Protein AF-A0A7S1SV74-F1 (afdb_monomer_lite)

Radius of gyration: 18.37 Å; chains: 1; bounding box: 41×37×61 Å

Organism: NCBI:txid63592

Secondary structure (DSSP, 8-state):
------PPPP------GGGGGG-B----TT-TT--S--EE-PPPTT-EEE-TTSPP-TT-GGGSS-EEEEHHHHHTS--SS-GGG--S--SEEEE--HHHHHHTT--SPP--EEEPPPPP-TTPPPP----

pLDDT: mean 83.43, std 13.73, range [40.78, 98.0]

Sequence (131 aa):
SGDFEERPTVLLEEDFESLAGSLSLVNANYAHSISGELVTGTPPTGWAVDNTNSGSSNDCASFDGWNFWSLSGWAALPASGGRTGFSDGSGVVALVDAEYYDNCGSTELMHTILVSPAINLAGIQEANSVQ

Foldseek 3Di:
DDPPPDDDDDQDDDQQLVCLVVFADFQAPQLVPADDRWKDPDGPPQKDKDLPQQFAQNRGNRQSEKIKTQLVRVLPGDDPDDSVVDDPHHGIDTDHDVRRSVVSPGPGDGDMDIGHHDGDCPPPDDDPPDD

Structure (mmCIF, N/CA/C/O backbone):
data_AF-A0A7S1SV74-F1
#
_entry.id   AF-A0A7S1SV74-F1
#
loop_
_atom_site.group_PDB
_atom_site.id
_atom_site.type_symbol
_atom_site.label_atom_id
_atom_site.label_alt_id
_atom_site.label_comp_id
_atom_site.label_asym_id
_atom_site.label_entity_id
_atom_site.label_seq_id
_atom_site.pdbx_PDB_ins_code
_atom_site.Cartn_x
_atom_site.Cartn_y
_atom_site.Cartn_z
_atom_site.occupancy
_atom_site.B_iso_or_equiv
_atom_site.auth_seq_id
_atom_site.auth_comp_id
_atom_site.auth_asym_id
_atom_site.auth_atom_id
_atom_site.pdbx_PDB_model_num
ATOM 1 N N . SER A 1 1 ? -7.002 22.163 41.731 1.00 46.81 1 SER A N 1
ATOM 2 C CA . SER A 1 1 ? -7.767 21.866 40.508 1.00 46.81 1 SER A CA 1
ATOM 3 C C . SER A 1 1 ? -6.812 21.165 39.570 1.00 46.81 1 SER A C 1
ATOM 5 O O . SER A 1 1 ? -5.872 21.797 39.117 1.00 46.81 1 SER A O 1
ATOM 7 N N . GLY A 1 2 ? -6.932 19.844 39.442 1.00 47.41 2 GLY A N 1
ATOM 8 C CA . GLY A 1 2 ? -6.103 19.087 38.506 1.00 47.41 2 GLY A CA 1
ATOM 9 C C . GLY A 1 2 ? -6.752 19.151 37.134 1.00 47.41 2 GLY A C 1
ATOM 10 O O . GLY A 1 2 ? -7.924 18.791 37.024 1.00 47.41 2 GLY A O 1
ATOM 11 N N . ASP A 1 3 ? -6.018 19.641 36.140 1.00 53.84 3 ASP A N 1
ATOM 12 C CA . ASP A 1 3 ? -6.360 19.423 34.740 1.00 53.84 3 ASP A CA 1
ATOM 13 C C . ASP A 1 3 ? -6.307 17.915 34.493 1.00 53.84 3 ASP A C 1
ATOM 15 O O . ASP A 1 3 ? -5.259 17.281 34.629 1.00 53.84 3 ASP A O 1
ATOM 19 N N . PHE A 1 4 ? -7.461 17.318 34.205 1.00 57.19 4 PHE A N 1
ATOM 20 C CA . PHE A 1 4 ? -7.497 16.000 33.595 1.00 57.19 4 PHE A CA 1
ATOM 21 C C . PHE A 1 4 ? -7.176 16.214 32.123 1.00 57.19 4 PHE A C 1
ATOM 23 O O . PHE A 1 4 ? -8.027 16.646 31.353 1.00 57.19 4 PHE A O 1
ATOM 30 N N . GLU A 1 5 ? -5.926 15.968 31.752 1.00 61.22 5 GLU A N 1
ATOM 31 C CA . GLU A 1 5 ? -5.547 15.881 30.351 1.00 61.22 5 GLU A CA 1
ATOM 32 C C . GLU A 1 5 ? -6.224 14.633 29.770 1.00 61.22 5 GLU A C 1
ATOM 34 O O . GLU A 1 5 ? -5.879 13.496 30.109 1.00 61.22 5 GLU A O 1
ATOM 39 N N . GLU A 1 6 ? -7.267 14.843 28.969 1.00 66.88 6 GLU A N 1
ATOM 40 C CA . GLU A 1 6 ? -7.907 13.777 28.204 1.00 66.88 6 GLU A CA 1
ATOM 41 C C . GLU A 1 6 ? -6.861 13.186 27.256 1.00 66.88 6 GLU A C 1
ATOM 43 O O . GLU A 1 6 ? -6.378 13.849 26.337 1.00 66.88 6 GLU A O 1
ATOM 48 N N . ARG A 1 7 ? -6.458 11.934 27.498 1.00 70.56 7 ARG A N 1
ATOM 49 C CA . ARG A 1 7 ? -5.543 11.242 26.590 1.00 70.56 7 ARG A CA 1
ATOM 50 C C . ARG A 1 7 ? -6.327 10.788 25.358 1.00 70.56 7 ARG A C 1
ATOM 52 O O . ARG A 1 7 ? -7.412 10.225 25.523 1.00 70.56 7 ARG A O 1
ATOM 59 N N . PRO A 1 8 ? -5.786 10.969 24.142 1.00 78.19 8 PRO A N 1
ATOM 60 C CA . PRO A 1 8 ? -6.436 10.482 22.935 1.00 78.19 8 PRO A CA 1
ATOM 61 C C . PRO A 1 8 ? -6.642 8.967 23.021 1.00 78.19 8 PRO A C 1
ATOM 63 O O . PRO A 1 8 ? -5.749 8.224 23.436 1.00 78.19 8 PRO A O 1
ATOM 66 N N . THR A 1 9 ? -7.832 8.513 22.630 1.00 83.94 9 THR A N 1
ATOM 67 C CA . THR A 1 9 ? -8.117 7.083 22.482 1.00 83.94 9 THR A CA 1
ATOM 68 C C . THR A 1 9 ? -7.593 6.630 21.123 1.00 83.94 9 THR A C 1
ATOM 70 O O . THR A 1 9 ? -8.058 7.113 20.093 1.00 83.94 9 THR A O 1
ATOM 73 N N . VAL A 1 10 ? -6.625 5.712 21.113 1.00 87.94 10 VAL A N 1
ATOM 74 C CA . VAL A 1 10 ? -6.125 5.090 19.878 1.00 87.94 10 VAL A CA 1
ATOM 75 C C . VAL A 1 10 ? -7.108 4.003 19.454 1.00 87.94 10 VAL A C 1
ATOM 77 O O . VAL A 1 10 ? -7.355 3.060 20.203 1.00 87.94 10 VAL A O 1
ATOM 80 N N . LEU A 1 11 ? -7.695 4.161 18.268 1.00 89.44 11 LEU A N 1
ATOM 81 C CA . LEU A 1 11 ? -8.692 3.232 17.719 1.00 89.44 11 LEU A CA 1
ATOM 82 C C . LEU A 1 11 ? -8.105 2.262 16.685 1.00 89.44 11 LEU A C 1
ATOM 84 O O . LEU A 1 11 ? -8.709 1.228 16.407 1.00 89.44 11 LEU A O 1
ATOM 88 N N . LEU A 1 12 ? -6.941 2.595 16.127 1.00 91.75 12 LEU A N 1
ATOM 89 C CA . LEU A 1 12 ? -6.174 1.769 15.204 1.00 91.75 12 LEU A CA 1
ATOM 90 C C . LEU A 1 12 ? -4.696 2.161 15.297 1.00 91.75 12 LEU A C 1
ATOM 92 O O . LEU A 1 12 ? -4.373 3.348 15.309 1.00 91.75 12 LEU A O 1
ATOM 96 N N . GLU A 1 13 ? -3.829 1.158 15.327 1.00 92.75 13 GLU A N 1
ATOM 97 C CA . GLU A 1 13 ? -2.380 1.277 15.181 1.00 92.75 13 GLU A CA 1
ATOM 98 C C . GLU A 1 13 ? -1.905 0.080 14.352 1.00 92.75 13 GLU A C 1
ATOM 100 O O . GLU A 1 13 ? -2.424 -1.026 14.511 1.00 92.75 13 GLU A O 1
ATOM 105 N N . GLU A 1 14 ? -0.972 0.318 13.439 1.00 94.56 14 GLU A N 1
ATOM 106 C CA . GLU A 1 14 ? -0.381 -0.701 12.575 1.00 94.56 14 GLU A CA 1
ATOM 107 C C . GLU A 1 14 ? 1.031 -0.249 12.201 1.00 94.56 14 GLU A C 1
ATOM 109 O O . GLU A 1 14 ? 1.211 0.861 11.697 1.00 94.56 14 GLU A O 1
ATOM 114 N N . ASP A 1 15 ? 2.012 -1.109 12.464 1.00 95.38 15 ASP A N 1
ATOM 115 C CA . ASP A 1 15 ? 3.428 -0.883 12.167 1.00 95.38 15 ASP A CA 1
ATOM 116 C C . ASP A 1 15 ? 3.938 -1.765 11.015 1.00 95.38 15 ASP A C 1
ATOM 118 O O . ASP A 1 15 ? 5.062 -1.584 10.565 1.00 95.38 15 ASP A O 1
ATOM 122 N N . PHE A 1 16 ? 3.115 -2.697 10.517 1.00 97.62 16 PHE A N 1
ATOM 123 C CA . PHE A 1 16 ? 3.408 -3.657 9.451 1.00 97.62 16 PHE A CA 1
ATOM 124 C C . PHE A 1 16 ? 4.581 -4.612 9.720 1.00 97.62 16 PHE A C 1
ATOM 126 O O . PHE A 1 16 ? 4.886 -5.455 8.871 1.00 97.62 16 PHE A O 1
ATOM 133 N N . GLU A 1 17 ? 5.196 -4.589 10.904 1.00 97.56 17 GLU A N 1
ATOM 134 C CA . GLU A 1 17 ? 6.376 -5.406 11.225 1.00 97.56 17 GLU A CA 1
ATOM 135 C C . GLU A 1 17 ? 6.056 -6.905 11.224 1.00 97.56 17 GLU A C 1
ATOM 137 O O . GLU A 1 17 ? 6.913 -7.748 10.943 1.00 97.56 17 GLU A O 1
ATOM 142 N N . SER A 1 18 ? 4.785 -7.256 11.450 1.00 96.88 18 SER A N 1
ATOM 143 C CA . SER A 1 18 ? 4.288 -8.631 11.320 1.00 96.88 18 SER A CA 1
ATOM 144 C C . SER A 1 18 ? 4.508 -9.237 9.924 1.00 96.88 18 SER A C 1
ATOM 146 O O . SER A 1 18 ? 4.542 -10.463 9.786 1.00 96.88 18 SER A O 1
ATOM 148 N N . LEU A 1 19 ? 4.714 -8.405 8.898 1.00 97.88 19 LEU A N 1
ATOM 149 C CA . LEU A 1 19 ? 4.954 -8.824 7.519 1.00 97.88 19 LEU A CA 1
ATOM 150 C C . LEU A 1 19 ? 6.425 -9.099 7.200 1.00 97.88 19 LEU A C 1
ATOM 152 O O . LEU A 1 19 ? 6.697 -9.638 6.126 1.00 97.88 19 LEU A O 1
ATOM 156 N N . ALA A 1 20 ? 7.372 -8.783 8.091 1.00 96.38 20 ALA A N 1
ATOM 157 C CA . ALA A 1 20 ? 8.807 -8.913 7.816 1.00 96.38 20 ALA A CA 1
ATOM 158 C C . ALA A 1 20 ? 9.207 -10.330 7.360 1.00 96.38 20 ALA A C 1
ATOM 160 O O . ALA A 1 20 ? 10.040 -10.486 6.473 1.00 96.38 20 ALA A O 1
ATOM 161 N N . GLY A 1 21 ? 8.565 -11.367 7.912 1.00 95.44 21 GLY A N 1
ATOM 162 C CA . GLY A 1 21 ? 8.786 -12.769 7.526 1.00 95.44 21 GLY A CA 1
ATOM 163 C C . GLY A 1 21 ? 8.086 -13.216 6.235 1.00 95.44 21 GLY A C 1
ATOM 164 O O . GLY A 1 21 ? 8.186 -14.385 5.874 1.00 95.44 21 GLY A O 1
ATOM 165 N N . SER A 1 22 ? 7.346 -12.325 5.574 1.00 95.38 22 SER A N 1
ATOM 166 C CA . SER A 1 22 ? 6.609 -12.584 4.327 1.00 95.38 22 SER A CA 1
ATOM 167 C C . SER A 1 22 ? 7.132 -11.785 3.133 1.00 95.38 22 SER A C 1
ATOM 169 O O . SER A 1 22 ? 6.571 -11.883 2.040 1.00 95.38 22 SER A O 1
ATOM 171 N N . LEU A 1 23 ? 8.179 -10.980 3.340 1.00 95.12 23 LEU A N 1
ATOM 172 C CA . LEU A 1 23 ? 8.836 -10.257 2.262 1.00 95.12 23 LEU A CA 1
ATOM 173 C C . LEU A 1 23 ? 9.422 -11.245 1.248 1.00 95.12 23 LEU A C 1
ATOM 175 O O . LEU A 1 23 ? 9.785 -12.373 1.565 1.00 95.12 23 LEU A O 1
ATOM 179 N N . SER A 1 24 ? 9.530 -10.794 0.006 1.00 91.56 24 SER A N 1
ATOM 180 C CA . SER A 1 24 ? 10.060 -11.557 -1.117 1.00 91.56 24 SER A CA 1
ATOM 181 C C . SER A 1 24 ? 10.914 -10.664 -2.014 1.00 91.56 24 SER A C 1
ATOM 183 O O . SER A 1 24 ? 10.969 -9.443 -1.832 1.00 91.56 24 SER A O 1
ATOM 185 N N . LEU A 1 25 ? 11.637 -11.264 -2.961 1.00 87.88 25 LEU A N 1
ATOM 186 C CA . LEU A 1 25 ? 12.423 -10.505 -3.933 1.00 87.88 25 LEU A CA 1
ATOM 187 C C . LEU A 1 25 ? 11.520 -9.564 -4.741 1.00 87.88 25 LEU A C 1
ATOM 189 O O . LEU A 1 25 ? 10.411 -9.928 -5.129 1.00 87.88 25 LEU A O 1
ATOM 193 N N . VAL A 1 26 ? 12.031 -8.371 -5.041 1.00 83.75 26 VAL A N 1
ATOM 194 C CA . VAL A 1 26 ? 11.335 -7.410 -5.903 1.00 83.75 26 VAL A CA 1
ATOM 195 C C . VAL A 1 26 ? 11.218 -7.978 -7.310 1.00 83.75 26 VAL A C 1
ATOM 197 O O . VAL A 1 26 ? 12.216 -8.378 -7.912 1.00 83.75 26 VAL A O 1
ATOM 200 N N . ASN A 1 27 ? 10.009 -7.953 -7.859 1.00 77.56 27 ASN A N 1
ATOM 201 C CA . ASN A 1 27 ? 9.791 -8.175 -9.276 1.00 77.56 27 ASN A CA 1
ATOM 202 C C . ASN A 1 27 ? 9.912 -6.827 -9.994 1.00 77.56 27 ASN A C 1
ATOM 204 O O . ASN A 1 27 ? 8.946 -6.067 -10.049 1.00 77.56 27 ASN A O 1
ATOM 208 N N . ALA A 1 28 ? 11.128 -6.512 -10.451 1.00 68.31 28 ALA A N 1
ATOM 209 C CA . ALA A 1 28 ? 11.409 -5.336 -11.265 1.00 68.31 28 ALA A CA 1
ATOM 210 C C . ALA A 1 28 ? 12.679 -5.503 -12.104 1.00 68.31 28 ALA A C 1
ATOM 212 O O . ALA A 1 28 ? 13.761 -5.771 -11.569 1.00 68.31 28 ALA A O 1
ATOM 213 N N . ASN A 1 29 ? 12.582 -5.236 -13.407 1.00 64.25 29 ASN A N 1
ATOM 214 C CA . ASN A 1 29 ? 13.719 -5.293 -14.335 1.00 64.25 29 ASN A CA 1
ATOM 215 C C . ASN A 1 29 ? 14.854 -4.295 -14.004 1.00 64.25 29 ASN A C 1
ATOM 217 O O . ASN A 1 29 ? 15.984 -4.484 -14.442 1.00 64.25 29 ASN A O 1
ATOM 221 N N . TYR A 1 30 ? 14.604 -3.265 -13.186 1.00 59.62 30 TYR A N 1
ATOM 222 C CA . TYR A 1 30 ? 15.623 -2.294 -12.750 1.00 59.62 30 TYR A CA 1
ATOM 223 C C . TYR A 1 30 ? 16.243 -2.594 -11.373 1.00 59.62 30 TYR A C 1
ATOM 225 O O . TYR A 1 30 ? 17.200 -1.931 -10.975 1.00 59.62 30 TYR A O 1
ATOM 233 N N . ALA A 1 31 ? 15.766 -3.615 -10.649 1.00 58.22 31 ALA A N 1
ATOM 234 C CA . ALA A 1 31 ? 16.263 -3.966 -9.312 1.00 58.22 31 ALA A CA 1
ATOM 235 C C . ALA A 1 31 ? 17.536 -4.842 -9.325 1.00 58.22 31 ALA A C 1
ATOM 237 O O . ALA A 1 31 ? 17.940 -5.362 -8.286 1.00 58.22 31 ALA A O 1
ATOM 238 N N . HIS A 1 32 ? 18.192 -5.002 -10.482 1.00 53.91 32 HIS A N 1
ATOM 239 C CA . HIS A 1 32 ? 19.269 -5.975 -10.735 1.00 53.91 32 HIS A CA 1
ATOM 240 C C . HIS A 1 32 ? 20.507 -5.894 -9.817 1.00 53.91 32 HIS A C 1
ATOM 242 O O . HIS A 1 32 ? 21.359 -6.778 -9.879 1.00 53.91 32 HIS A O 1
ATOM 248 N N . SER A 1 33 ? 20.622 -4.886 -8.952 1.00 56.97 33 SER A N 1
ATOM 249 C CA . SER A 1 33 ? 21.739 -4.725 -8.015 1.00 56.97 33 SER A CA 1
ATOM 250 C C . SER A 1 33 ? 21.363 -4.804 -6.531 1.00 56.97 33 SER A C 1
ATOM 252 O O . SER A 1 33 ? 22.238 -4.581 -5.696 1.00 56.97 33 SER A O 1
ATOM 254 N N . ILE A 1 34 ? 20.108 -5.104 -6.175 1.00 64.75 34 ILE A N 1
ATOM 255 C CA . ILE A 1 34 ? 19.670 -5.144 -4.769 1.00 64.75 34 ILE A CA 1
ATOM 256 C C . ILE A 1 34 ? 19.387 -6.578 -4.351 1.00 64.75 34 ILE A C 1
ATOM 258 O O . ILE A 1 34 ? 18.564 -7.276 -4.935 1.00 64.75 34 ILE A O 1
ATOM 262 N N . SER A 1 35 ? 20.105 -7.019 -3.324 1.00 65.00 35 SER A N 1
ATOM 263 C CA . SER A 1 35 ? 19.923 -8.321 -2.695 1.00 65.00 35 SER A CA 1
ATOM 264 C C . SER A 1 35 ? 18.954 -8.222 -1.521 1.00 65.00 35 SER A C 1
ATOM 266 O O . SER A 1 35 ? 19.064 -7.288 -0.728 1.00 65.00 35 SER A O 1
ATOM 268 N N . GLY A 1 36 ? 18.110 -9.236 -1.343 1.00 70.75 36 GLY A N 1
ATOM 269 C CA . GLY A 1 36 ? 17.250 -9.379 -0.168 1.00 70.75 36 GLY A CA 1
ATOM 270 C C . GLY A 1 36 ? 15.774 -9.482 -0.526 1.00 70.75 36 GLY A C 1
ATOM 271 O O . GLY A 1 36 ? 15.353 -9.116 -1.620 1.00 70.75 36 GLY A O 1
ATOM 272 N N . GLU A 1 37 ? 14.999 -10.013 0.409 1.00 79.88 37 GLU A N 1
ATOM 273 C CA . GLU A 1 37 ? 13.542 -10.003 0.359 1.00 79.88 37 GLU A CA 1
ATOM 274 C C . GLU A 1 37 ? 13.059 -8.622 0.811 1.00 79.88 37 GLU A C 1
ATOM 276 O O . GLU A 1 37 ? 13.316 -8.214 1.942 1.00 79.88 37 GLU A O 1
ATOM 281 N N . LEU A 1 38 ? 12.440 -7.860 -0.092 1.00 88.69 38 LEU A N 1
ATOM 282 C CA . LEU A 1 38 ? 12.166 -6.436 0.119 1.00 88.69 38 LEU A CA 1
ATOM 283 C C . LEU A 1 38 ? 10.683 -6.098 0.102 1.00 88.69 38 LEU A C 1
ATOM 285 O O . LEU A 1 38 ? 10.341 -5.031 0.594 1.00 88.69 38 LEU A O 1
ATOM 289 N N . VAL A 1 39 ? 9.824 -6.939 -0.479 1.00 94.19 39 VAL A N 1
ATOM 290 C CA . VAL A 1 39 ? 8.430 -6.564 -0.744 1.00 94.19 39 VAL A CA 1
ATOM 291 C C . VAL A 1 39 ? 7.463 -7.729 -0.587 1.00 94.19 39 VAL A C 1
ATOM 293 O O . VAL A 1 39 ? 7.771 -8.868 -0.939 1.00 94.19 39 VAL A O 1
ATOM 296 N N . THR A 1 40 ? 6.262 -7.439 -0.103 1.00 95.62 40 THR A N 1
ATOM 297 C CA . THR A 1 40 ? 5.111 -8.336 -0.183 1.00 95.62 40 THR A CA 1
ATOM 298 C C . THR A 1 40 ? 3.872 -7.569 -0.625 1.00 95.62 40 THR A C 1
ATOM 300 O O . THR A 1 40 ? 3.645 -6.436 -0.202 1.00 95.62 40 THR A O 1
ATOM 303 N N . GLY A 1 41 ? 3.056 -8.204 -1.465 1.00 94.62 41 GLY A N 1
ATOM 304 C CA . GLY A 1 41 ? 1.706 -7.732 -1.785 1.00 94.62 41 GLY A CA 1
ATOM 305 C C . GLY A 1 41 ? 0.642 -8.271 -0.828 1.00 94.62 41 GLY A C 1
ATOM 306 O O . GLY A 1 41 ? -0.535 -7.960 -0.983 1.00 94.62 41 GLY A O 1
ATOM 307 N N . THR A 1 42 ? 1.028 -9.106 0.145 1.00 96.38 42 THR A N 1
ATOM 308 C CA . THR A 1 42 ? 0.096 -9.665 1.131 1.00 96.38 42 THR A CA 1
ATOM 309 C C . THR A 1 42 ? -0.076 -8.676 2.284 1.00 96.38 42 THR A C 1
ATOM 311 O O . THR A 1 42 ? 0.907 -8.393 2.968 1.00 96.38 42 THR A O 1
ATOM 314 N N . PRO A 1 43 ? -1.291 -8.155 2.527 1.00 97.25 43 PRO A N 1
ATOM 315 C CA . PRO A 1 43 ? -1.532 -7.251 3.643 1.00 97.25 43 PRO A CA 1
ATOM 316 C C . PRO A 1 43 ? -1.595 -7.986 4.990 1.00 97.25 43 PRO A C 1
ATOM 318 O O . PRO A 1 43 ? -1.780 -9.210 5.017 1.00 97.25 43 PRO A O 1
ATOM 321 N N . PRO A 1 44 ? -1.483 -7.263 6.124 1.00 97.19 44 PRO A N 1
ATOM 322 C CA . PRO A 1 44 ? -1.695 -7.851 7.440 1.00 97.19 44 PRO A CA 1
ATOM 323 C C . PRO A 1 44 ? -3.115 -8.401 7.580 1.00 97.19 44 PRO A C 1
ATOM 325 O O . PRO 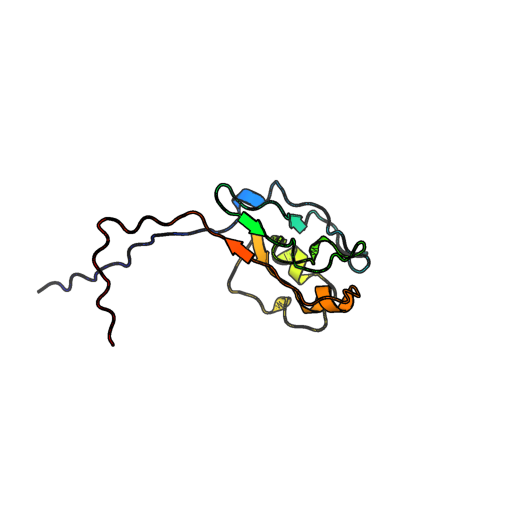A 1 44 ? -4.033 -8.065 6.827 1.00 97.19 44 PRO A O 1
ATOM 328 N N . THR A 1 45 ? -3.325 -9.245 8.587 1.00 95.50 45 THR A N 1
ATOM 329 C CA . THR A 1 45 ? -4.645 -9.843 8.823 1.00 95.50 45 THR A CA 1
ATOM 330 C C . THR A 1 45 ? -5.715 -8.762 9.011 1.00 95.50 45 THR A C 1
ATOM 332 O O . THR A 1 45 ? -5.570 -7.872 9.842 1.00 95.50 45 THR A O 1
ATOM 335 N N . GLY A 1 46 ? -6.814 -8.863 8.257 1.00 96.00 46 GLY A N 1
ATOM 336 C CA . GLY A 1 46 ? -7.946 -7.931 8.326 1.00 96.00 46 GLY A CA 1
ATOM 337 C C . GLY A 1 46 ? -7.810 -6.677 7.457 1.00 96.00 46 GLY A C 1
ATOM 338 O O . GLY A 1 46 ? -8.802 -5.972 7.282 1.00 96.00 46 GLY A O 1
ATOM 339 N N . TRP A 1 47 ? -6.631 -6.422 6.890 1.00 98.00 47 TRP A N 1
ATOM 340 C CA . TRP A 1 47 ? -6.421 -5.403 5.867 1.00 98.00 47 TRP A CA 1
ATOM 341 C C . TRP A 1 47 ? -6.688 -5.976 4.471 1.00 98.00 47 TRP A C 1
ATOM 343 O O . TRP A 1 47 ? -6.631 -7.189 4.253 1.00 98.00 47 TRP A O 1
ATOM 353 N N . ALA A 1 48 ? -6.953 -5.099 3.508 1.00 98.00 48 ALA A N 1
ATOM 354 C CA . ALA A 1 48 ? -7.094 -5.474 2.107 1.00 98.00 48 ALA A CA 1
ATOM 355 C C . ALA A 1 48 ? -6.369 -4.486 1.192 1.00 98.00 48 ALA A C 1
ATOM 357 O O . ALA A 1 48 ? -6.334 -3.286 1.459 1.00 98.00 48 ALA A O 1
ATOM 358 N N . VAL A 1 49 ? -5.827 -5.007 0.095 1.00 97.50 49 VAL A N 1
ATOM 359 C CA . VAL A 1 49 ? -5.257 -4.226 -1.004 1.00 97.50 49 VAL A CA 1
ATOM 360 C C . VAL A 1 49 ? -6.062 -4.528 -2.260 1.00 97.50 49 VAL A C 1
ATOM 362 O O . VAL A 1 49 ? -6.288 -5.694 -2.586 1.00 97.50 49 VAL A O 1
ATOM 365 N N . ASP A 1 50 ? -6.478 -3.481 -2.963 1.00 95.38 50 ASP A N 1
ATOM 366 C CA . ASP A 1 50 ? -7.060 -3.574 -4.297 1.00 95.38 50 ASP A CA 1
ATOM 367 C C . ASP A 1 50 ? -6.182 -2.810 -5.292 1.00 95.38 50 ASP A C 1
ATOM 369 O O . ASP A 1 50 ? -6.215 -1.582 -5.358 1.00 95.38 50 ASP A O 1
ATOM 373 N N . ASN A 1 51 ? -5.403 -3.571 -6.062 1.00 92.88 51 ASN A N 1
ATOM 374 C CA . ASN A 1 51 ? -4.582 -3.089 -7.175 1.00 92.88 51 ASN A CA 1
ATOM 375 C C . ASN A 1 51 ? -5.210 -3.429 -8.539 1.00 92.88 51 ASN A C 1
ATOM 377 O O . ASN A 1 51 ? -4.581 -3.225 -9.570 1.00 92.88 51 ASN A O 1
ATOM 381 N N . THR A 1 52 ? -6.430 -3.982 -8.580 1.00 89.62 52 THR A N 1
ATOM 382 C CA . THR A 1 52 ? -6.999 -4.597 -9.798 1.00 89.62 52 THR A CA 1
ATOM 383 C C . THR A 1 52 ? -7.285 -3.608 -10.925 1.00 89.62 52 THR A C 1
ATOM 385 O O . THR A 1 52 ? -7.414 -4.012 -12.079 1.00 89.62 52 THR A O 1
ATOM 388 N N . ASN A 1 53 ? -7.379 -2.324 -10.587 1.00 84.38 53 ASN A N 1
ATOM 389 C CA . ASN A 1 53 ? -7.614 -1.235 -11.527 1.00 84.38 53 ASN A CA 1
ATOM 390 C C . ASN A 1 53 ? -6.329 -0.477 -11.894 1.00 84.38 53 ASN A C 1
ATOM 392 O O . ASN A 1 53 ? -6.382 0.408 -12.745 1.00 84.38 53 ASN A O 1
ATOM 396 N N . SER A 1 54 ? -5.187 -0.804 -11.282 1.00 82.50 54 SER A N 1
ATOM 397 C CA . SER A 1 54 ? -3.890 -0.400 -11.816 1.00 82.50 54 SER A CA 1
ATOM 398 C C . SER A 1 54 ? -3.603 -1.250 -13.052 1.00 82.50 54 SER A C 1
ATOM 400 O O . SER A 1 54 ? -3.765 -2.472 -13.023 1.00 82.50 54 SER A O 1
ATOM 402 N N . GLY A 1 55 ? -3.159 -0.631 -14.149 1.00 76.44 55 GLY A N 1
ATOM 403 C CA . GLY A 1 55 ? -2.580 -1.396 -15.257 1.00 76.44 55 GLY A CA 1
ATOM 404 C C . GLY A 1 55 ? -1.429 -2.259 -14.742 1.00 76.44 55 GLY A C 1
ATOM 405 O O . GLY A 1 55 ? -0.670 -1.794 -13.893 1.00 76.44 55 GLY A O 1
ATOM 406 N N . SER A 1 56 ? -1.321 -3.501 -15.221 1.00 72.50 56 SER A N 1
ATOM 407 C CA . SER A 1 56 ? -0.252 -4.397 -14.780 1.00 72.50 56 SER A CA 1
ATOM 408 C C . SER A 1 56 ? 1.001 -4.217 -15.620 1.00 72.50 56 SER A C 1
ATOM 410 O O . SER A 1 56 ? 0.954 -4.285 -16.853 1.00 72.50 56 SER A O 1
ATOM 412 N N . SER A 1 57 ? 2.132 -4.056 -14.946 1.00 67.44 57 SER A N 1
ATOM 413 C CA . SER A 1 57 ? 3.443 -4.136 -15.566 1.00 67.44 57 SER A CA 1
ATOM 414 C C . SER A 1 57 ? 4.021 -5.537 -15.328 1.00 67.44 57 SER A C 1
ATOM 416 O O . SER A 1 57 ? 4.464 -5.879 -14.236 1.00 67.44 57 SER A O 1
ATOM 418 N N . ASN A 1 58 ? 4.042 -6.384 -16.368 1.00 65.56 58 ASN A N 1
ATOM 419 C CA . ASN A 1 58 ? 4.610 -7.746 -16.267 1.00 65.56 58 ASN A CA 1
ATOM 420 C C . ASN A 1 58 ? 6.060 -7.752 -15.741 1.00 65.56 58 ASN A C 1
ATOM 422 O O . ASN A 1 58 ? 6.506 -8.733 -15.151 1.00 65.56 58 ASN A O 1
ATOM 426 N N . ASP A 1 59 ? 6.769 -6.651 -15.977 1.00 68.25 59 ASP A N 1
ATOM 427 C CA . ASP A 1 59 ? 8.187 -6.452 -15.705 1.00 68.25 59 ASP A CA 1
ATOM 428 C C . ASP A 1 59 ? 8.477 -5.710 -14.387 1.00 68.25 59 ASP A C 1
ATOM 430 O O . ASP A 1 59 ? 9.646 -5.557 -14.022 1.00 68.25 59 ASP A O 1
ATOM 434 N N . CYS A 1 60 ? 7.437 -5.223 -13.696 1.00 79.81 60 CYS A N 1
ATOM 435 C CA . CYS A 1 60 ? 7.539 -4.425 -12.472 1.00 79.81 60 CYS A CA 1
ATOM 436 C C . CYS A 1 60 ? 6.345 -4.625 -11.523 1.00 79.81 60 CYS A C 1
ATOM 438 O O . CYS A 1 60 ? 5.948 -3.697 -10.820 1.00 79.81 60 CYS A O 1
ATOM 440 N N . ALA A 1 61 ? 5.782 -5.833 -11.462 1.00 84.25 61 ALA A N 1
ATOM 441 C CA . ALA A 1 61 ? 4.536 -6.103 -10.738 1.00 84.25 61 ALA A CA 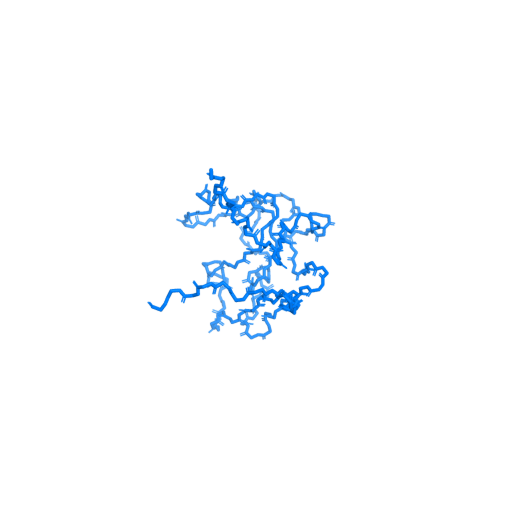1
ATOM 442 C C . ALA A 1 61 ? 4.554 -5.679 -9.250 1.00 84.25 61 ALA A C 1
ATOM 444 O O . ALA A 1 61 ? 3.507 -5.398 -8.669 1.00 84.25 61 ALA A O 1
ATOM 445 N N . SER A 1 62 ? 5.733 -5.582 -8.620 1.00 88.50 62 SER A N 1
ATOM 446 C CA . SER A 1 62 ? 5.882 -5.045 -7.256 1.00 88.50 62 SER A CA 1
ATOM 447 C C . SER A 1 62 ? 5.510 -3.559 -7.121 1.00 88.50 62 SER A C 1
ATOM 449 O O . SER A 1 62 ? 5.367 -3.078 -6.002 1.00 88.50 62 SER A O 1
ATOM 451 N N . PHE A 1 63 ? 5.348 -2.834 -8.228 1.00 89.19 63 PHE A N 1
ATOM 452 C CA . PHE A 1 63 ? 5.011 -1.410 -8.281 1.00 89.19 63 PHE A CA 1
ATOM 453 C C . PHE A 1 63 ? 3.586 -1.132 -8.779 1.00 89.19 63 PHE A C 1
ATOM 455 O O . PHE A 1 63 ? 3.201 0.030 -8.859 1.00 89.19 63 PHE A O 1
ATOM 462 N N . ASP A 1 64 ? 2.769 -2.159 -9.042 1.00 89.38 64 ASP A N 1
ATOM 463 C CA . ASP A 1 64 ? 1.395 -2.018 -9.563 1.00 89.38 64 ASP A CA 1
ATOM 464 C C . ASP A 1 64 ? 0.376 -1.488 -8.510 1.00 89.38 64 ASP A C 1
ATOM 466 O O . ASP A 1 64 ? -0.835 -1.687 -8.627 1.00 89.38 64 ASP A O 1
ATOM 470 N N . GLY A 1 65 ? 0.833 -0.796 -7.460 1.00 92.81 65 GLY A N 1
ATOM 471 C CA . GLY A 1 65 ? 0.001 -0.197 -6.413 1.00 92.81 65 GLY A CA 1
ATOM 472 C C . GLY A 1 65 ? 0.546 -0.418 -5.001 1.00 92.81 65 GLY A C 1
ATOM 473 O O . GLY A 1 65 ? 1.758 -0.538 -4.806 1.00 92.81 65 GLY A O 1
ATOM 474 N N . TRP A 1 66 ? -0.353 -0.458 -4.009 1.00 96.50 66 TRP A N 1
ATOM 475 C CA . TRP A 1 66 ? 0.006 -0.669 -2.605 1.00 96.50 66 TRP A CA 1
ATOM 476 C C . TRP A 1 66 ? 0.725 -2.002 -2.419 1.00 96.50 66 TRP A C 1
ATOM 478 O O . TRP A 1 66 ? 0.224 -3.057 -2.811 1.00 96.50 66 TRP A O 1
ATOM 488 N N . ASN A 1 67 ? 1.888 -1.930 -1.781 1.00 95.75 67 ASN A N 1
ATOM 489 C CA . ASN A 1 67 ? 2.676 -3.065 -1.318 1.00 95.75 67 ASN A CA 1
ATOM 490 C C . ASN A 1 67 ? 3.348 -2.708 0.016 1.00 95.75 67 ASN A C 1
ATOM 492 O O . ASN A 1 67 ? 3.413 -1.539 0.403 1.00 95.75 67 ASN A O 1
ATOM 496 N N . PHE A 1 68 ? 3.877 -3.714 0.704 1.00 97.19 68 PHE A N 1
ATOM 497 C CA . PHE A 1 68 ? 4.578 -3.557 1.976 1.00 97.19 68 PHE A CA 1
ATOM 498 C C . PHE A 1 68 ? 6.055 -3.834 1.768 1.00 97.19 68 PHE A C 1
ATOM 500 O O . PHE A 1 68 ? 6.432 -4.907 1.294 1.00 97.19 68 PHE A O 1
ATOM 507 N N . TRP A 1 69 ? 6.882 -2.852 2.096 1.00 95.12 69 TRP A N 1
ATOM 508 C CA . TRP A 1 69 ? 8.289 -2.829 1.741 1.00 95.12 69 TRP A CA 1
ATOM 509 C C . TRP A 1 69 ? 9.171 -2.772 2.972 1.00 95.12 69 TRP A C 1
ATOM 511 O O . TRP A 1 69 ? 8.898 -2.015 3.897 1.00 95.12 69 TRP A O 1
ATOM 521 N N . SER A 1 70 ? 10.300 -3.473 2.936 1.00 94.56 70 SER A N 1
ATOM 522 C CA . SER A 1 70 ? 11.439 -3.094 3.765 1.00 94.56 70 SER A CA 1
ATOM 523 C C . SER A 1 70 ? 11.851 -1.668 3.401 1.00 94.56 70 SER A C 1
ATOM 525 O O . SER A 1 70 ? 12.237 -1.413 2.257 1.00 94.56 70 SER A O 1
ATOM 527 N N . LEU A 1 71 ? 11.803 -0.742 4.361 1.00 92.69 71 LEU A N 1
ATOM 528 C CA . LEU A 1 71 ? 12.130 0.662 4.121 1.00 92.69 71 LEU A CA 1
ATOM 529 C C . LEU A 1 71 ? 13.560 0.824 3.588 1.00 92.69 71 LEU A C 1
ATOM 531 O O . LEU A 1 71 ? 13.791 1.574 2.641 1.00 92.69 71 LEU A O 1
ATOM 535 N N . SER A 1 72 ? 14.520 0.088 4.154 1.00 90.19 72 SER A N 1
ATOM 536 C CA . SER A 1 72 ? 15.911 0.113 3.688 1.00 90.19 72 SER A CA 1
ATOM 537 C C . SER A 1 72 ? 16.059 -0.477 2.284 1.00 90.19 72 SER A C 1
ATOM 539 O O . SER A 1 72 ? 16.825 0.050 1.479 1.00 90.19 72 SER A O 1
ATOM 541 N N . GLY A 1 73 ? 15.298 -1.530 1.974 1.00 89.00 73 GLY A N 1
ATOM 542 C CA . GLY A 1 73 ? 15.231 -2.130 0.645 1.00 89.00 73 GLY A CA 1
ATOM 543 C C . GLY A 1 73 ? 14.685 -1.174 -0.409 1.00 89.00 73 GLY A C 1
ATOM 544 O O . GLY A 1 73 ? 15.310 -0.970 -1.449 1.00 89.00 73 GLY A O 1
ATOM 545 N N . TRP A 1 74 ? 13.547 -0.542 -0.121 1.00 89.56 74 TRP A N 1
ATOM 546 C CA . TRP A 1 74 ? 12.929 0.435 -1.014 1.00 89.56 74 TRP A CA 1
ATOM 547 C C . TRP A 1 74 ? 13.809 1.676 -1.209 1.00 89.56 74 TRP A C 1
ATOM 549 O O . TRP A 1 74 ? 13.968 2.151 -2.335 1.00 89.56 74 TRP A O 1
ATOM 559 N N . ALA A 1 75 ? 14.449 2.167 -0.144 1.00 87.88 75 ALA A N 1
ATOM 560 C CA . ALA A 1 75 ? 15.351 3.314 -0.214 1.00 87.88 75 ALA A CA 1
ATOM 561 C C . ALA A 1 75 ? 16.641 3.041 -1.007 1.00 87.88 75 ALA A C 1
ATOM 563 O O . ALA A 1 75 ? 17.278 3.988 -1.470 1.00 87.88 75 ALA A O 1
ATOM 564 N N . ALA A 1 76 ? 17.023 1.772 -1.183 1.00 86.12 76 ALA A N 1
ATOM 565 C CA . ALA A 1 76 ? 18.178 1.371 -1.983 1.00 86.12 76 ALA A CA 1
ATOM 566 C C . ALA A 1 76 ? 17.884 1.282 -3.495 1.00 86.12 76 ALA A C 1
ATOM 568 O O . ALA A 1 76 ? 18.822 1.139 -4.283 1.00 86.12 76 ALA A O 1
ATOM 569 N N . LEU A 1 77 ? 16.611 1.358 -3.912 1.00 82.31 77 LEU A N 1
ATOM 570 C CA . LEU A 1 77 ? 16.212 1.323 -5.321 1.00 82.31 77 LEU A CA 1
ATOM 571 C C . LEU A 1 77 ? 16.747 2.535 -6.105 1.00 82.31 77 LEU A C 1
ATOM 573 O O . LEU A 1 77 ? 16.696 3.663 -5.608 1.00 82.31 77 LEU A O 1
ATOM 577 N N . PRO A 1 78 ? 17.261 2.331 -7.335 1.00 77.19 78 PRO A N 1
ATOM 578 C CA . PRO A 1 78 ? 17.820 3.405 -8.153 1.00 77.19 78 PRO A CA 1
ATOM 579 C C . PRO A 1 78 ? 16.727 4.368 -8.648 1.00 77.19 78 PRO A C 1
ATOM 581 O O . PRO A 1 78 ? 16.073 4.113 -9.652 1.00 77.19 78 PRO A O 1
ATOM 584 N N . ALA A 1 79 ? 16.504 5.478 -7.953 1.00 71.38 79 ALA A N 1
ATOM 585 C CA . ALA A 1 79 ? 15.440 6.436 -8.268 1.00 71.38 79 ALA A CA 1
ATOM 586 C C . ALA A 1 79 ? 15.961 7.869 -8.376 1.00 71.38 79 ALA A C 1
ATOM 588 O O . ALA A 1 79 ? 17.048 8.178 -7.880 1.00 71.38 79 ALA A O 1
ATOM 589 N N . SER A 1 80 ? 15.183 8.759 -8.997 1.00 62.16 80 SER A N 1
ATOM 590 C CA . SER A 1 80 ? 15.612 10.138 -9.261 1.00 62.16 80 SER A CA 1
ATOM 591 C C . SER A 1 80 ? 15.603 11.063 -8.030 1.00 62.16 80 SER A C 1
ATOM 593 O O . SER A 1 80 ? 16.098 12.188 -8.112 1.00 62.16 80 SER A O 1
ATOM 595 N N . GLY A 1 81 ? 15.159 10.583 -6.861 1.00 65.00 81 GLY A N 1
ATOM 596 C CA . GLY A 1 81 ? 15.382 11.235 -5.565 1.00 65.00 81 GLY A CA 1
ATOM 597 C C . GLY A 1 81 ? 14.284 10.965 -4.531 1.00 65.00 81 GLY A C 1
ATOM 598 O O . GLY A 1 81 ? 13.248 10.394 -4.836 1.00 65.00 81 GLY A O 1
ATOM 599 N N . GLY A 1 82 ? 14.516 11.368 -3.277 1.00 76.06 82 GLY A N 1
ATOM 600 C CA . GLY A 1 82 ? 13.482 11.454 -2.229 1.00 76.06 82 GLY A CA 1
ATOM 601 C C . GLY A 1 82 ? 13.363 10.264 -1.268 1.00 76.06 82 GLY A C 1
ATOM 602 O O . GLY A 1 82 ? 13.042 10.476 -0.102 1.00 76.06 82 GLY A O 1
ATOM 603 N N . ARG A 1 83 ? 13.696 9.037 -1.688 1.00 83.56 83 ARG A N 1
ATOM 604 C CA . ARG A 1 83 ? 13.495 7.827 -0.853 1.00 83.56 83 ARG A CA 1
ATOM 605 C C . ARG A 1 83 ? 14.326 7.807 0.419 1.00 83.56 83 ARG A C 1
ATOM 607 O O . ARG A 1 83 ? 13.834 7.475 1.488 1.00 83.56 83 ARG A O 1
ATOM 614 N N . THR A 1 84 ? 15.587 8.214 0.307 1.00 81.88 84 THR A N 1
ATOM 615 C CA . THR A 1 84 ? 16.533 8.266 1.430 1.00 81.88 84 THR A CA 1
ATOM 616 C C . THR A 1 84 ? 16.210 9.364 2.443 1.00 81.88 84 THR A C 1
ATOM 618 O O . THR A 1 84 ? 16.802 9.383 3.519 1.00 81.88 84 THR A O 1
ATOM 621 N N . GLY A 1 85 ? 15.295 10.279 2.107 1.00 85.69 85 GLY A N 1
ATOM 622 C CA . GLY A 1 85 ? 14.807 11.319 3.009 1.00 85.69 85 GLY A CA 1
ATOM 623 C C . GLY A 1 85 ? 13.555 10.927 3.794 1.00 85.69 85 GLY A C 1
ATOM 624 O O . GLY A 1 85 ? 13.149 11.692 4.663 1.00 85.69 85 GLY A O 1
ATOM 625 N N . PHE A 1 86 ? 12.934 9.778 3.505 1.00 86.88 86 PHE A N 1
ATOM 626 C CA . PHE A 1 86 ? 11.750 9.328 4.232 1.00 86.88 86 PHE A CA 1
ATOM 627 C C . PHE A 1 86 ? 12.132 8.844 5.638 1.00 86.88 86 PHE A C 1
ATOM 629 O O . PHE A 1 86 ? 12.893 7.887 5.784 1.00 86.88 86 PHE A O 1
ATOM 636 N N . SER A 1 87 ? 11.600 9.507 6.667 1.00 88.50 87 SER A N 1
ATOM 637 C CA . SER A 1 87 ? 11.896 9.231 8.083 1.00 88.50 87 SER A CA 1
ATOM 638 C C . SER A 1 87 ? 10.664 8.937 8.939 1.00 88.50 87 SER A C 1
ATOM 640 O O . SER A 1 87 ? 10.805 8.702 10.135 1.00 88.50 87 SER A O 1
ATOM 642 N N . ASP A 1 88 ? 9.470 8.964 8.347 1.00 87.75 88 ASP A N 1
ATOM 643 C CA . ASP A 1 88 ? 8.198 8.868 9.079 1.00 87.75 88 ASP A CA 1
ATOM 644 C C . ASP A 1 88 ? 7.780 7.415 9.365 1.00 87.75 88 ASP A C 1
ATOM 646 O O . ASP A 1 88 ? 6.703 7.162 9.898 1.00 87.75 88 ASP A O 1
ATOM 650 N N . GLY A 1 89 ? 8.640 6.453 9.032 1.00 89.31 89 GLY A N 1
ATOM 651 C CA . GLY A 1 89 ? 8.455 5.038 9.322 1.00 89.31 89 GLY A CA 1
ATOM 652 C C . GLY A 1 89 ? 9.791 4.321 9.499 1.00 89.31 89 GLY A C 1
ATOM 653 O O . GLY A 1 89 ? 10.866 4.887 9.287 1.00 89.31 89 GLY A O 1
ATOM 654 N N . SER A 1 90 ? 9.722 3.054 9.884 1.00 93.69 90 SER A N 1
ATOM 655 C CA . SER A 1 90 ? 10.872 2.168 10.069 1.00 93.69 90 SER A CA 1
ATOM 656 C C . SER A 1 90 ? 10.498 0.746 9.667 1.00 93.69 90 SER A C 1
ATOM 658 O O . SER A 1 90 ? 9.319 0.465 9.528 1.00 93.69 90 SER A O 1
ATOM 660 N N . GLY A 1 91 ? 11.496 -0.127 9.490 1.00 95.56 91 GLY A N 1
ATOM 661 C CA . GLY A 1 91 ? 11.271 -1.557 9.255 1.00 95.56 91 GLY A CA 1
ATOM 662 C C . GLY A 1 91 ? 10.432 -1.835 8.006 1.00 95.56 91 GLY A C 1
ATOM 663 O O . GLY A 1 91 ? 10.954 -1.663 6.898 1.00 95.56 91 GLY A O 1
ATOM 664 N N . VAL A 1 92 ? 9.186 -2.279 8.173 1.00 97.19 92 VAL A N 1
ATOM 665 C CA . VAL A 1 92 ? 8.235 -2.534 7.082 1.00 97.19 92 VAL A CA 1
ATOM 666 C C . VAL A 1 92 ? 7.240 -1.382 6.949 1.00 97.19 92 VAL A C 1
ATOM 668 O O . VAL A 1 92 ? 6.616 -0.954 7.907 1.00 97.19 92 VAL A O 1
ATOM 671 N N . VAL A 1 93 ? 7.053 -0.884 5.729 1.00 96.12 93 VAL A N 1
ATOM 672 C CA . VAL A 1 93 ? 6.185 0.264 5.441 1.00 96.12 93 VAL A CA 1
ATOM 673 C C . VAL A 1 93 ? 5.224 -0.040 4.298 1.00 96.12 93 VAL A C 1
ATOM 675 O O . VAL A 1 93 ? 5.610 -0.635 3.292 1.00 96.12 93 VAL A O 1
ATOM 678 N N . ALA A 1 94 ? 3.969 0.391 4.423 1.00 96.56 94 ALA A N 1
ATOM 679 C CA . ALA A 1 94 ? 3.038 0.412 3.300 1.00 96.56 94 ALA A CA 1
ATOM 680 C C . ALA A 1 94 ? 3.419 1.559 2.352 1.00 96.56 94 ALA A C 1
ATOM 682 O O . ALA A 1 94 ? 3.478 2.716 2.771 1.00 96.56 94 ALA A O 1
ATOM 683 N N . LEU A 1 95 ? 3.680 1.254 1.081 1.00 93.31 95 LEU A N 1
ATOM 684 C CA . LEU A 1 95 ? 4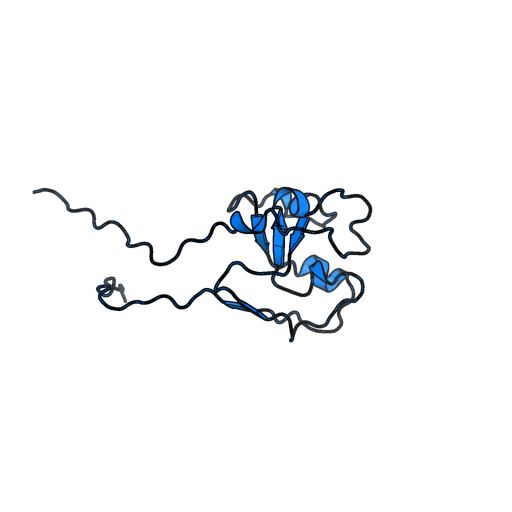.119 2.235 0.091 1.00 93.31 95 LEU A CA 1
ATOM 685 C C . LEU A 1 95 ? 3.434 2.042 -1.260 1.00 93.31 95 LEU A C 1
ATOM 687 O O . LEU A 1 95 ? 3.114 0.928 -1.681 1.00 93.31 95 LEU A O 1
ATOM 691 N N . VAL A 1 96 ? 3.296 3.171 -1.949 1.00 92.00 96 VAL A N 1
ATOM 692 C CA . VAL A 1 96 ? 2.946 3.289 -3.363 1.00 92.00 96 VAL A CA 1
ATOM 693 C C . VAL A 1 96 ? 3.995 4.183 -4.012 1.00 92.00 96 VAL A C 1
ATOM 695 O O . VAL A 1 96 ? 4.344 5.228 -3.465 1.00 92.00 96 VAL A O 1
ATOM 698 N N . ASP A 1 97 ? 4.490 3.782 -5.178 1.00 88.81 97 ASP A N 1
ATOM 699 C CA . ASP A 1 97 ? 5.624 4.424 -5.840 1.00 88.81 97 ASP A CA 1
ATOM 700 C C . ASP A 1 97 ? 5.307 4.683 -7.316 1.00 88.81 97 ASP A C 1
ATOM 702 O O . ASP A 1 97 ? 5.599 3.877 -8.201 1.00 88.81 97 ASP A O 1
ATOM 706 N N . ALA A 1 98 ? 4.659 5.824 -7.56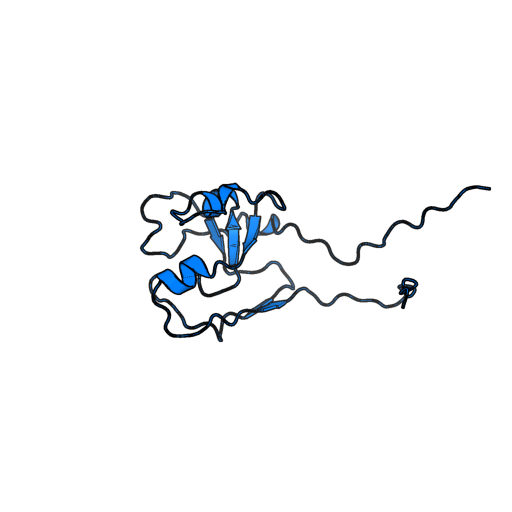4 1.00 86.69 98 ALA A N 1
ATOM 707 C CA . ALA A 1 98 ? 4.192 6.208 -8.894 1.00 86.69 98 ALA A CA 1
ATOM 708 C C . ALA A 1 98 ? 5.341 6.444 -9.893 1.00 86.69 98 ALA A C 1
ATOM 710 O O . ALA A 1 98 ? 5.174 6.192 -11.080 1.00 86.69 98 ALA A O 1
ATOM 711 N N . GLU A 1 99 ? 6.516 6.890 -9.427 1.00 83.62 99 GLU A N 1
ATOM 712 C CA . GLU A 1 99 ? 7.679 7.124 -10.297 1.00 83.62 99 GLU A CA 1
ATOM 713 C C . GLU A 1 99 ? 8.122 5.820 -10.968 1.00 83.62 99 GLU A C 1
ATOM 715 O O . GLU A 1 99 ? 8.384 5.784 -12.170 1.00 83.62 99 GLU A O 1
ATOM 720 N N . TYR A 1 100 ? 8.200 4.736 -10.194 1.00 83.12 100 TYR A N 1
ATOM 721 C CA . TYR A 1 100 ? 8.550 3.433 -10.748 1.00 83.12 100 TYR A CA 1
ATOM 722 C C . TYR A 1 100 ? 7.432 2.851 -11.591 1.00 83.12 100 TYR A C 1
ATOM 724 O O . TYR A 1 100 ? 7.717 2.320 -12.659 1.00 83.12 100 TYR A O 1
ATOM 732 N N . TYR A 1 101 ? 6.183 2.990 -11.151 1.00 85.69 101 TYR A N 1
ATOM 733 C CA . TYR A 1 101 ? 5.027 2.568 -11.935 1.00 85.69 101 TYR A CA 1
ATOM 734 C C . TYR A 1 101 ? 5.047 3.159 -13.358 1.00 85.69 101 TYR A C 1
ATOM 736 O O . TYR A 1 101 ? 4.977 2.415 -14.341 1.00 85.69 101 TYR A O 1
ATOM 744 N N . ASP A 1 102 ? 5.253 4.474 -13.476 1.00 84.75 102 ASP A N 1
ATOM 745 C CA . ASP A 1 102 ? 5.318 5.175 -14.762 1.00 84.75 102 ASP A CA 1
ATOM 746 C C . ASP A 1 102 ? 6.546 4.746 -15.587 1.00 84.75 102 ASP A C 1
ATOM 748 O O . ASP A 1 102 ? 6.452 4.500 -16.794 1.00 84.75 102 ASP A O 1
ATOM 752 N N . ASN A 1 103 ? 7.708 4.589 -14.943 1.00 81.38 103 ASN A N 1
ATOM 753 C CA . ASN A 1 103 ? 8.947 4.168 -15.611 1.00 81.38 103 ASN A CA 1
ATOM 754 C C . ASN A 1 103 ? 8.916 2.712 -16.094 1.00 81.38 103 ASN A C 1
ATOM 756 O O . ASN A 1 103 ? 9.682 2.341 -16.986 1.00 81.38 103 ASN A O 1
ATOM 760 N N . CYS A 1 104 ? 8.034 1.890 -15.534 1.00 79.44 104 CYS A N 1
ATOM 761 C CA . CYS A 1 104 ? 7.841 0.503 -15.933 1.00 79.44 104 CYS A CA 1
ATOM 762 C C . CYS A 1 104 ? 6.934 0.340 -17.161 1.00 79.44 104 CYS A C 1
ATOM 764 O O . CYS A 1 104 ? 6.652 -0.784 -17.577 1.00 79.44 104 CYS A O 1
ATOM 766 N N . GLY A 1 105 ? 6.528 1.450 -17.786 1.00 78.06 105 GLY A N 1
ATOM 767 C CA . GLY A 1 105 ? 5.862 1.442 -19.084 1.00 78.06 105 GLY A CA 1
ATOM 768 C C . GLY A 1 105 ? 4.385 1.068 -19.018 1.00 78.06 105 GLY A C 1
ATOM 769 O O . GLY A 1 105 ? 3.836 0.631 -20.032 1.00 78.06 105 GLY A O 1
ATOM 770 N N . SER A 1 106 ? 3.740 1.235 -17.858 1.00 78.56 106 SER A N 1
ATOM 771 C CA . SER A 1 106 ? 2.283 1.146 -17.786 1.00 78.56 106 SER A CA 1
ATOM 772 C C . SER A 1 106 ? 1.647 2.206 -18.689 1.00 78.56 106 SER A C 1
ATOM 774 O O . SER A 1 106 ? 2.085 3.355 -18.738 1.00 78.56 106 SER A O 1
ATOM 776 N N . THR A 1 107 ? 0.606 1.819 -19.425 1.00 80.12 107 THR A N 1
ATOM 777 C CA . THR A 1 107 ? -0.188 2.742 -20.252 1.00 80.12 107 THR A CA 1
ATOM 778 C C . THR A 1 107 ? -1.416 3.280 -19.526 1.00 80.12 107 THR A C 1
ATOM 780 O O . THR A 1 107 ? -2.095 4.162 -20.048 1.00 80.12 107 THR A O 1
ATOM 783 N N . GLU A 1 108 ? -1.712 2.738 -18.347 1.00 85.75 108 GLU A N 1
ATOM 784 C CA . GLU A 1 108 ? -2.872 3.087 -17.534 1.00 85.75 108 GLU A CA 1
ATOM 785 C C . GLU A 1 108 ? -2.458 3.970 -16.358 1.00 85.75 108 GLU A C 1
ATOM 787 O O . GLU A 1 108 ? -1.310 3.948 -15.921 1.00 85.75 108 GLU A O 1
ATOM 792 N N . LEU A 1 109 ? -3.412 4.725 -15.813 1.00 88.75 109 LEU A N 1
ATOM 793 C CA . LEU A 1 109 ? -3.206 5.412 -14.541 1.00 88.75 109 LEU A CA 1
ATOM 794 C C . LEU A 1 109 ? -3.199 4.397 -13.393 1.00 88.75 109 LEU A C 1
ATOM 796 O O . LEU A 1 109 ? -3.965 3.434 -13.393 1.00 88.75 109 LEU A O 1
ATOM 800 N N . MET A 1 110 ? -2.387 4.659 -12.371 1.00 90.44 110 MET A N 1
ATOM 801 C CA . MET A 1 110 ? -2.397 3.856 -11.153 1.00 90.44 110 MET A CA 1
ATOM 802 C C . MET A 1 110 ? -3.686 4.103 -10.360 1.00 90.44 110 MET A C 1
ATOM 804 O O . MET A 1 110 ? -3.961 5.229 -9.937 1.00 90.44 110 MET A O 1
ATOM 808 N N . HIS A 1 111 ? -4.457 3.041 -10.120 1.00 92.69 111 HIS A N 1
ATOM 809 C CA . HIS A 1 111 ? -5.671 3.081 -9.310 1.00 92.69 111 HIS A CA 1
ATOM 810 C C . HIS A 1 111 ? -5.635 1.959 -8.274 1.00 92.69 111 HIS A C 1
ATOM 812 O O . HIS A 1 111 ? -5.993 0.810 -8.542 1.00 92.69 111 HIS A O 1
ATOM 818 N N . THR A 1 112 ? -5.220 2.330 -7.067 1.00 95.19 112 THR A N 1
ATOM 819 C CA . THR A 1 112 ? -4.932 1.403 -5.976 1.00 95.19 112 THR A CA 1
ATOM 820 C C . THR A 1 112 ? -5.574 1.862 -4.667 1.00 95.19 112 THR A C 1
ATOM 822 O O . THR A 1 112 ? -5.660 3.062 -4.390 1.00 95.19 112 THR A O 1
ATOM 825 N N . ILE A 1 113 ? -6.041 0.911 -3.858 1.00 96.56 113 ILE A N 1
ATOM 826 C CA . ILE A 1 113 ? -6.700 1.159 -2.571 1.00 96.56 113 ILE A CA 1
ATOM 827 C C . ILE A 1 113 ? -6.079 0.257 -1.500 1.00 96.56 113 ILE A C 1
ATOM 829 O O . ILE A 1 113 ? -5.922 -0.944 -1.710 1.00 96.56 113 ILE A O 1
ATOM 833 N N . LEU A 1 114 ? -5.779 0.834 -0.333 1.00 97.50 114 LEU A N 1
ATOM 834 C CA . LEU A 1 114 ? -5.458 0.115 0.900 1.00 97.50 114 LEU A CA 1
ATOM 835 C C . LEU A 1 114 ? -6.601 0.330 1.894 1.00 97.50 114 LEU A C 1
ATOM 837 O O . LEU A 1 114 ? -6.984 1.466 2.174 1.00 97.50 114 LEU A O 1
ATOM 841 N N . VAL A 1 115 ? -7.154 -0.761 2.411 1.00 97.62 115 VAL A N 1
ATOM 842 C CA . VAL A 1 115 ? -8.309 -0.760 3.312 1.00 97.62 115 VAL A CA 1
ATOM 843 C C . VAL A 1 115 ? -7.886 -1.334 4.657 1.00 97.62 115 VAL A C 1
ATOM 845 O O . VAL A 1 115 ? -7.397 -2.464 4.722 1.00 97.62 115 VAL A O 1
ATOM 848 N N . SER A 1 116 ? -8.086 -0.566 5.728 1.00 96.88 116 SER A N 1
ATOM 849 C CA . SER A 1 116 ? -7.878 -1.040 7.096 1.00 96.88 116 SER A CA 1
ATOM 850 C C . SER A 1 116 ? -9.009 -1.969 7.548 1.00 96.88 116 SER A C 1
ATOM 852 O O . SER A 1 116 ? -10.100 -1.954 6.968 1.00 96.88 116 SER A O 1
ATOM 854 N N . PRO A 1 117 ? -8.817 -2.725 8.641 1.00 96.38 117 PRO A N 1
ATOM 855 C CA . PRO A 1 117 ? -9.922 -3.383 9.316 1.00 96.38 117 PRO A CA 1
ATOM 856 C C . PRO A 1 117 ? -11.008 -2.373 9.713 1.00 96.38 117 PRO A C 1
ATOM 858 O O . PRO A 1 117 ? -10.735 -1.190 9.940 1.00 96.38 117 PRO A O 1
ATOM 861 N N . ALA A 1 118 ? -12.250 -2.846 9.828 1.00 95.00 118 ALA A N 1
ATOM 862 C CA . ALA A 1 118 ? -13.352 -2.021 10.309 1.00 95.00 118 ALA A CA 1
ATOM 863 C C . ALA A 1 118 ? -13.086 -1.548 11.749 1.00 95.00 118 ALA A C 1
ATOM 865 O O . ALA A 1 118 ? -12.918 -2.361 12.659 1.00 95.00 118 ALA A O 1
ATOM 866 N N . ILE A 1 119 ? -13.092 -0.231 11.956 1.00 91.56 119 ILE A N 1
ATOM 867 C CA . ILE A 1 119 ? -12.904 0.387 13.271 1.00 91.56 119 ILE A CA 1
ATOM 868 C C . ILE A 1 119 ? -14.278 0.590 13.912 1.00 91.56 119 ILE A C 1
ATOM 870 O O . ILE A 1 119 ? -15.136 1.285 13.366 1.00 91.56 119 ILE A O 1
ATOM 874 N N . ASN A 1 120 ? -14.506 -0.020 15.075 1.00 89.88 120 ASN A N 1
ATOM 875 C CA . ASN A 1 120 ? -15.750 0.159 15.817 1.00 89.88 120 ASN A CA 1
ATOM 876 C C . ASN A 1 120 ? -15.698 1.443 16.658 1.00 89.88 120 ASN A C 1
ATOM 878 O O . ASN A 1 120 ? -14.837 1.580 17.522 1.00 89.88 120 ASN A O 1
ATOM 882 N N . LEU A 1 121 ? -16.657 2.343 16.440 1.00 87.38 121 LEU A N 1
ATOM 883 C CA . LEU A 1 121 ? -16.770 3.619 17.156 1.00 87.38 121 LEU A CA 1
ATOM 884 C C . LEU A 1 121 ? -17.819 3.599 18.281 1.00 87.38 121 LEU A C 1
ATOM 886 O O . LEU A 1 121 ? -18.078 4.623 18.910 1.00 87.38 121 LEU A O 1
ATOM 890 N N . ALA A 1 122 ? -18.463 2.458 18.545 1.00 89.06 122 ALA A N 1
ATOM 891 C CA . ALA A 1 122 ? -19.503 2.368 19.564 1.00 89.06 122 ALA A CA 1
ATOM 892 C C . ALA A 1 122 ? -18.974 2.766 20.953 1.00 89.06 122 ALA A C 1
ATOM 894 O O . ALA A 1 122 ? -18.020 2.181 21.460 1.00 89.06 122 ALA A O 1
ATOM 895 N N . GLY A 1 123 ? -19.633 3.739 21.589 1.00 81.94 123 GLY A N 1
ATOM 896 C CA . GLY A 1 123 ? -19.272 4.215 22.927 1.00 81.94 123 GLY A CA 1
ATOM 897 C C . GLY A 1 123 ? -18.100 5.200 22.968 1.00 81.94 123 GLY A C 1
ATOM 898 O O . GLY A 1 123 ? -17.776 5.681 24.052 1.00 81.94 123 GLY A O 1
ATOM 899 N N . ILE A 1 124 ? -17.504 5.539 21.820 1.00 83.00 124 ILE A N 1
ATOM 900 C CA . ILE A 1 124 ? -16.569 6.660 21.712 1.00 83.00 124 ILE A CA 1
ATOM 901 C C . ILE A 1 124 ? -17.391 7.949 21.756 1.00 83.00 124 ILE A C 1
ATOM 903 O O . ILE A 1 124 ? -18.318 8.129 20.967 1.00 83.00 124 ILE A O 1
ATOM 907 N N . GLN A 1 125 ? -17.102 8.818 22.726 1.00 74.62 125 GLN A N 1
ATOM 908 C CA . GLN A 1 125 ? -17.699 10.151 22.753 1.00 74.62 125 GLN A CA 1
ATOM 909 C C . GLN A 1 125 ? -17.188 10.937 21.544 1.00 74.62 125 GLN A C 1
ATOM 911 O O . GLN A 1 125 ? -16.000 10.874 21.231 1.00 74.62 125 GLN A O 1
ATOM 916 N N . GLU A 1 126 ? -18.084 11.659 20.869 1.00 67.06 126 GLU A N 1
ATOM 917 C CA . GLU A 1 126 ? -17.708 12.601 19.814 1.00 67.06 126 GLU A CA 1
ATOM 918 C C . GLU A 1 126 ? -16.587 13.500 20.349 1.00 67.06 126 GLU A C 1
ATOM 920 O O . GLU A 1 126 ? -16.766 14.186 21.360 1.00 67.06 126 GLU A O 1
ATOM 925 N N . ALA A 1 127 ? -15.425 13.501 19.691 1.00 60.59 127 ALA A N 1
ATOM 926 C CA . ALA A 1 127 ? -14.469 14.571 19.922 1.00 60.59 127 ALA A CA 1
ATOM 927 C C . ALA A 1 127 ? -15.194 15.879 19.590 1.00 60.59 127 ALA A C 1
ATOM 929 O O . ALA A 1 127 ? -15.893 15.947 18.578 1.00 60.59 127 ALA A O 1
ATOM 930 N N . ASN A 1 128 ? -15.064 16.903 20.437 1.00 56.25 128 ASN A N 1
ATOM 931 C CA . ASN A 1 128 ? -15.604 18.231 20.155 1.00 56.25 128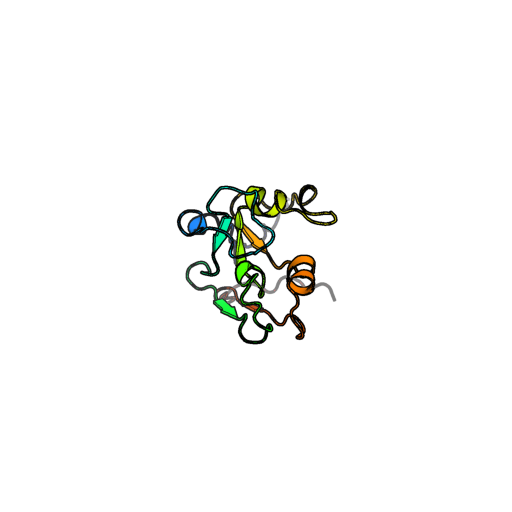 ASN A CA 1
ATOM 932 C C . ASN A 1 128 ? -14.983 18.749 18.847 1.00 56.25 128 ASN A C 1
ATOM 934 O O . ASN A 1 128 ? -13.927 19.379 18.862 1.00 56.25 128 ASN A O 1
ATOM 938 N N . SER A 1 129 ? -15.610 18.447 17.709 1.00 56.62 129 SER A N 1
ATOM 939 C CA . SER A 1 129 ? -15.197 18.961 16.414 1.00 56.62 129 SER A CA 1
ATOM 940 C C . SER A 1 129 ? -15.441 20.458 16.459 1.00 56.62 129 SER A C 1
ATOM 942 O O . SER A 1 129 ? -16.587 20.909 16.479 1.00 56.62 129 SER A O 1
ATOM 944 N N . VAL A 1 130 ? -14.366 21.237 16.528 1.00 50.03 130 VAL A N 1
ATOM 945 C CA . VAL A 1 130 ? -14.454 22.683 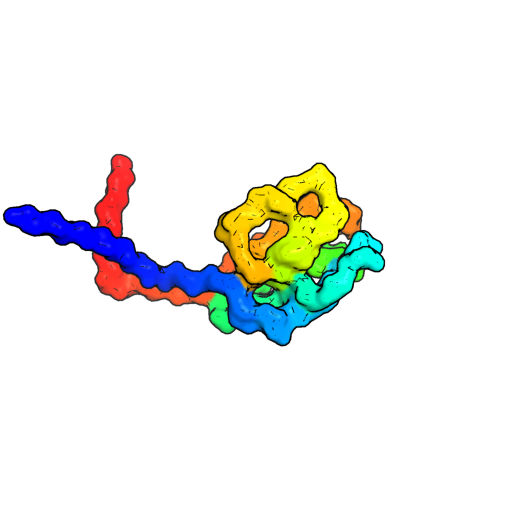16.347 1.00 50.03 130 VAL A CA 1
ATOM 946 C C . VAL A 1 130 ? -14.866 22.894 14.890 1.00 50.03 130 VAL A C 1
ATOM 948 O O . VAL A 1 130 ? -14.147 22.465 13.988 1.00 50.03 130 VAL A O 1
ATOM 951 N N . GLN A 1 131 ? -16.066 23.440 14.676 1.00 40.78 131 GLN A N 1
ATOM 952 C CA . GLN A 1 131 ? -16.498 23.910 13.357 1.00 40.78 131 GLN A CA 1
ATOM 953 C C . GLN A 1 131 ? -15.742 25.173 12.952 1.00 40.78 131 GLN A C 1
ATOM 955 O O . GLN A 1 131 ? -15.455 25.997 13.852 1.00 40.78 131 GLN A O 1
#